Protein AF-A0A7V2CPE1-F1 (afdb_monomer_lite)

Radius of gyration: 18.02 Å; chains: 1; bounding box: 30×33×53 Å

Structure (mmCIF, N/CA/C/O backbone):
data_AF-A0A7V2CPE1-F1
#
_entry.id   AF-A0A7V2CPE1-F1
#
loop_
_atom_site.group_PDB
_atom_site.id
_atom_site.type_symbol
_atom_site.label_atom_id
_atom_site.label_alt_id
_atom_site.label_comp_id
_atom_site.label_asym_id
_atom_site.label_entity_id
_atom_site.label_seq_id
_atom_site.pdbx_PDB_ins_code
_atom_site.Cartn_x
_atom_site.Cartn_y
_atom_site.Cartn_z
_atom_site.occupancy
_atom_site.B_iso_or_equiv
_atom_site.auth_seq_id
_atom_site.auth_comp_id
_atom_site.auth_asym_id
_atom_site.auth_atom_id
_atom_site.pdbx_PDB_model_num
ATOM 1 N N . MET A 1 1 ? -6.717 19.844 36.623 1.00 53.56 1 MET A N 1
ATOM 2 C CA . MET A 1 1 ? -6.391 18.829 35.596 1.00 53.56 1 MET A CA 1
ATOM 3 C C . MET A 1 1 ? -7.693 18.404 34.937 1.00 53.56 1 MET A C 1
ATOM 5 O O . MET A 1 1 ? -8.600 18.034 35.679 1.00 53.56 1 MET A O 1
ATOM 9 N N . PRO A 1 2 ? -7.848 18.534 33.609 1.00 59.34 2 PRO A N 1
ATOM 10 C CA . PRO A 1 2 ? -9.069 18.107 32.932 1.00 59.34 2 PRO A CA 1
ATOM 11 C C . PRO A 1 2 ? -9.256 16.603 33.163 1.00 59.34 2 PRO A C 1
ATOM 13 O O . PRO A 1 2 ? -8.390 15.802 32.819 1.00 59.34 2 PRO A O 1
ATOM 16 N N . LYS A 1 3 ? -10.348 16.227 33.836 1.00 69.81 3 LYS A N 1
ATOM 17 C CA . LYS A 1 3 ? -10.706 14.823 34.050 1.00 69.81 3 LYS A CA 1
ATOM 18 C C . LYS A 1 3 ? -11.191 14.273 32.712 1.00 69.81 3 LYS A C 1
ATOM 20 O O . LYS A 1 3 ? -12.222 14.720 32.217 1.00 69.81 3 LYS A O 1
ATOM 25 N N . LEU A 1 4 ? -10.426 13.349 32.133 1.00 71.62 4 LEU A N 1
ATOM 26 C CA . LEU A 1 4 ? -10.844 12.577 30.963 1.00 71.62 4 LEU A CA 1
ATOM 27 C C . LEU A 1 4 ? -12.191 11.916 31.264 1.00 71.62 4 LEU A C 1
ATOM 29 O O . LEU A 1 4 ? -12.344 11.271 32.305 1.00 71.62 4 LEU A O 1
ATOM 33 N N . LYS A 1 5 ? -13.169 12.107 30.377 1.00 82.06 5 LYS A N 1
ATOM 34 C CA . LYS A 1 5 ? -14.468 11.448 30.498 1.00 82.06 5 LYS A CA 1
ATOM 35 C C . LYS A 1 5 ? -14.361 10.003 30.018 1.00 82.06 5 LYS A C 1
ATOM 37 O O . LYS A 1 5 ? -13.436 9.627 29.297 1.00 82.06 5 LYS A O 1
ATOM 42 N N . ILE A 1 6 ? -15.332 9.181 30.404 1.00 78.19 6 ILE A N 1
ATOM 43 C CA . ILE A 1 6 ? -15.430 7.788 29.946 1.00 78.19 6 ILE A CA 1
ATOM 44 C C . ILE A 1 6 ? -15.507 7.715 28.412 1.00 78.19 6 ILE A C 1
ATOM 46 O O . ILE A 1 6 ? -14.880 6.841 27.812 1.00 78.19 6 ILE A O 1
ATOM 50 N N . GLU A 1 7 ? -16.187 8.668 27.768 1.00 80.12 7 GLU A N 1
ATOM 51 C CA . GLU A 1 7 ? -16.220 8.759 26.303 1.00 80.12 7 GLU A CA 1
ATOM 52 C C . GLU A 1 7 ? -14.832 9.030 25.694 1.00 80.12 7 GLU A C 1
ATOM 54 O O . GLU A 1 7 ? -14.473 8.437 24.674 1.00 80.12 7 GLU A O 1
ATOM 59 N N . ASP A 1 8 ? -14.017 9.872 26.338 1.00 79.94 8 ASP A N 1
ATOM 60 C CA . ASP A 1 8 ? -12.665 10.190 25.866 1.00 79.94 8 ASP A CA 1
ATOM 61 C C . ASP A 1 8 ? -11.749 8.963 25.938 1.00 79.94 8 ASP A C 1
ATOM 63 O O . ASP A 1 8 ? -10.975 8.705 25.015 1.00 79.94 8 ASP A O 1
ATOM 67 N N . LEU A 1 9 ? -11.875 8.164 27.002 1.00 81.75 9 LEU A N 1
ATOM 68 C CA . LEU A 1 9 ? -11.142 6.907 27.172 1.00 81.75 9 LEU A CA 1
ATOM 69 C C . LEU A 1 9 ? -11.504 5.882 26.089 1.00 81.75 9 LEU A C 1
ATOM 71 O O . LEU A 1 9 ? -10.618 5.207 25.560 1.00 81.75 9 LEU A O 1
ATOM 75 N N . ALA A 1 10 ? -12.786 5.778 25.730 1.00 79.44 10 ALA A N 1
ATOM 76 C CA . ALA A 1 10 ? -13.237 4.891 24.660 1.00 79.44 10 ALA A CA 1
ATOM 77 C C . ALA A 1 10 ? -12.661 5.305 23.295 1.00 79.44 10 ALA A C 1
ATOM 79 O O . ALA A 1 10 ? -12.186 4.449 22.545 1.00 79.44 10 ALA A O 1
ATOM 80 N N . ARG A 1 11 ? -12.633 6.612 23.003 1.00 82.50 11 ARG A N 1
ATOM 81 C CA . ARG A 1 11 ? -12.042 7.154 21.771 1.00 82.50 11 ARG A CA 1
ATOM 82 C C . ARG A 1 11 ? -10.538 6.884 21.689 1.00 82.50 11 ARG A C 1
ATOM 84 O O . ARG A 1 11 ? -10.077 6.342 20.688 1.00 82.50 11 ARG A O 1
ATOM 91 N N . ILE A 1 12 ? -9.800 7.193 22.757 1.00 83.06 12 ILE A N 1
ATOM 92 C CA . ILE A 1 12 ? -8.343 6.989 22.831 1.00 83.06 12 ILE A CA 1
ATOM 93 C C . ILE A 1 12 ? -7.994 5.505 22.676 1.00 83.06 12 ILE A C 1
ATOM 95 O O . ILE A 1 12 ? -7.038 5.157 21.984 1.00 83.06 12 ILE A O 1
ATOM 99 N N . ARG A 1 13 ? -8.785 4.610 23.281 1.00 77.75 13 ARG A N 1
ATOM 100 C CA . ARG A 1 13 ? -8.599 3.160 23.148 1.00 77.75 13 ARG A CA 1
ATOM 101 C C . ARG A 1 13 ? -8.755 2.695 21.700 1.00 77.75 13 ARG A C 1
ATOM 103 O O . ARG A 1 13 ? -7.981 1.845 21.267 1.00 77.75 13 ARG A O 1
ATOM 110 N N . GLU A 1 14 ? -9.734 3.219 20.966 1.00 78.75 14 GLU A N 1
ATOM 111 C CA . GLU A 1 14 ? -9.943 2.842 19.564 1.00 78.75 14 GLU A CA 1
ATOM 112 C C . GLU A 1 14 ? -8.831 3.381 18.651 1.00 78.75 14 GLU A C 1
ATOM 114 O O . GLU A 1 14 ? -8.304 2.661 17.805 1.00 78.75 14 GLU A O 1
ATOM 119 N N . GLU A 1 15 ? -8.405 4.629 18.853 1.00 76.38 15 GLU A N 1
ATOM 120 C CA . GLU A 1 15 ? -7.271 5.195 18.112 1.00 76.38 15 GLU A CA 1
ATOM 121 C C . GLU A 1 15 ? -5.983 4.412 18.366 1.00 76.38 15 GLU A C 1
ATOM 123 O O . GLU A 1 15 ? -5.304 4.016 17.417 1.00 76.38 15 GLU A O 1
ATOM 128 N N . ALA A 1 16 ? -5.681 4.107 19.632 1.00 72.31 16 ALA A N 1
ATOM 129 C CA . ALA A 1 16 ? -4.527 3.293 19.990 1.00 72.31 16 ALA A CA 1
ATOM 130 C C . ALA A 1 16 ? -4.593 1.906 19.332 1.00 72.31 16 ALA A C 1
ATOM 132 O O . ALA A 1 16 ? -3.593 1.428 18.795 1.00 72.31 16 ALA A O 1
ATOM 133 N N . ARG A 1 17 ? -5.775 1.277 19.303 1.00 67.94 17 ARG A N 1
ATOM 134 C CA . ARG A 1 17 ? -5.969 -0.041 18.690 1.00 67.94 17 ARG A CA 1
ATOM 135 C C . ARG A 1 17 ? -5.751 -0.024 17.177 1.00 67.94 17 ARG A C 1
ATOM 137 O O . ARG A 1 17 ? -5.107 -0.938 16.667 1.00 67.94 17 ARG A O 1
ATOM 144 N N . ARG A 1 18 ? -6.213 1.010 16.467 1.00 65.50 18 ARG A N 1
ATOM 145 C CA . ARG A 1 18 ? -5.934 1.175 15.027 1.00 65.50 18 ARG A CA 1
ATOM 146 C C . ARG A 1 18 ? -4.456 1.378 14.742 1.00 65.50 18 ARG A C 1
ATOM 148 O O . ARG A 1 18 ? -3.925 0.792 13.805 1.00 65.50 18 ARG A O 1
ATOM 155 N N . VAL A 1 19 ? -3.776 2.193 15.548 1.00 61.22 19 VAL A N 1
ATOM 156 C CA . VAL A 1 19 ? -2.337 2.437 15.377 1.00 61.22 19 VAL A CA 1
ATOM 157 C C . VAL A 1 19 ? -1.536 1.150 15.599 1.00 61.22 19 VAL A C 1
ATOM 159 O O . VAL A 1 19 ? -0.595 0.880 14.854 1.00 61.22 19 VAL A O 1
ATOM 162 N N . VAL A 1 20 ? -1.927 0.329 16.579 1.00 59.47 20 VAL A N 1
ATOM 163 C CA . VAL A 1 20 ? -1.306 -0.981 16.832 1.00 59.47 20 VAL A CA 1
ATOM 164 C C . VAL A 1 20 ? -1.591 -1.965 15.693 1.00 59.47 20 VAL A C 1
ATOM 166 O O . VAL A 1 20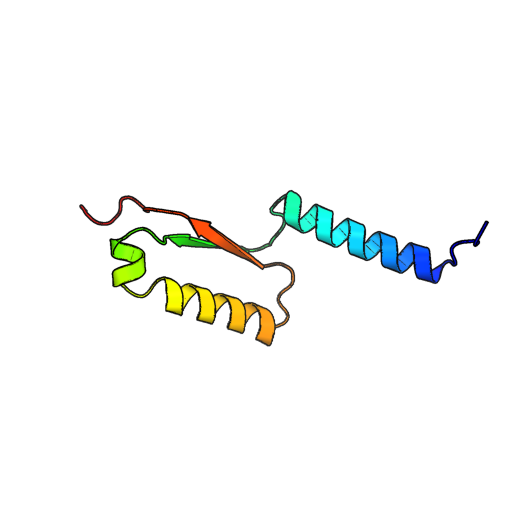 ? -0.649 -2.567 15.182 1.00 59.47 20 VAL A O 1
ATOM 169 N N . SER A 1 21 ? -2.835 -2.070 15.207 1.00 59.53 21 SER A N 1
ATOM 170 C CA . SER A 1 21 ? -3.168 -3.004 14.117 1.00 59.53 21 SER A CA 1
ATOM 171 C C . SER A 1 21 ? -2.450 -2.670 12.803 1.00 59.53 21 SER A C 1
ATOM 173 O O . SER A 1 21 ? -2.075 -3.573 12.056 1.00 59.53 21 SER A O 1
ATOM 175 N N . LEU A 1 22 ? -2.213 -1.381 12.533 1.00 59.41 22 LEU A N 1
ATOM 176 C CA . LEU A 1 22 ? -1.416 -0.921 11.393 1.00 59.41 22 LEU A CA 1
ATOM 177 C C . LEU A 1 22 ? 0.069 -1.299 11.528 1.00 59.41 22 LEU A C 1
ATOM 179 O O . LEU A 1 22 ? 0.702 -1.634 10.527 1.00 59.41 22 LEU A O 1
ATOM 183 N N . ARG A 1 23 ? 0.629 -1.263 12.747 1.00 56.62 23 ARG A N 1
ATOM 184 C CA . ARG A 1 23 ? 2.044 -1.584 13.020 1.00 56.62 23 ARG A CA 1
ATOM 185 C C . ARG A 1 23 ? 2.342 -3.080 12.999 1.00 56.62 23 ARG A C 1
ATOM 187 O O . ARG A 1 23 ? 3.404 -3.467 12.527 1.00 56.62 23 ARG A O 1
ATOM 194 N N . GLU A 1 24 ? 1.422 -3.911 13.474 1.00 59.34 24 GLU A N 1
ATOM 195 C CA . GLU A 1 24 ? 1.609 -5.370 13.518 1.00 59.34 24 GLU A CA 1
ATOM 196 C C . GLU A 1 24 ? 1.377 -6.054 12.163 1.00 59.34 24 GLU A C 1
ATOM 198 O O . GLU A 1 24 ? 1.558 -7.262 12.034 1.00 59.34 24 GLU A O 1
ATOM 203 N N . GLY A 1 25 ? 0.972 -5.307 11.129 1.00 58.59 25 GLY A N 1
ATOM 204 C CA . GLY A 1 25 ? 0.597 -5.908 9.852 1.00 58.59 25 GLY A CA 1
ATOM 205 C C . GLY A 1 25 ? -0.702 -6.718 9.936 1.00 58.59 25 GLY A C 1
ATOM 206 O O . GLY A 1 25 ? -0.965 -7.526 9.049 1.00 58.59 25 GLY A O 1
ATOM 207 N N . ALA A 1 26 ? -1.517 -6.493 10.973 1.00 62.09 26 ALA A N 1
ATOM 208 C CA . ALA A 1 26 ? -2.735 -7.236 11.300 1.00 62.09 26 ALA A CA 1
ATOM 209 C C . ALA A 1 26 ? -3.930 -6.876 10.391 1.00 62.09 26 ALA A C 1
ATOM 211 O O . ALA A 1 26 ? -5.071 -6.763 10.840 1.00 62.09 26 ALA A O 1
ATOM 212 N N . GLY A 1 27 ? -3.671 -6.670 9.100 1.00 69.25 27 GLY A N 1
ATOM 213 C CA . GLY A 1 27 ? -4.699 -6.675 8.070 1.00 69.25 27 GLY A CA 1
ATOM 214 C C . GLY A 1 27 ? -4.955 -8.110 7.626 1.00 69.25 27 GLY A C 1
ATOM 215 O O . GLY A 1 27 ? -4.012 -8.862 7.386 1.00 69.25 27 GLY A O 1
ATOM 216 N N . ARG A 1 28 ? -6.224 -8.493 7.468 1.00 83.69 28 ARG A N 1
ATOM 217 C CA . ARG A 1 28 ? -6.624 -9.784 6.884 1.00 83.69 28 ARG A CA 1
ATOM 218 C C . ARG A 1 28 ? -5.987 -10.007 5.511 1.00 83.69 28 ARG A C 1
ATOM 220 O O . ARG A 1 28 ? -5.726 -11.143 5.129 1.00 83.69 28 ARG A O 1
ATOM 227 N N . VAL A 1 29 ? -5.765 -8.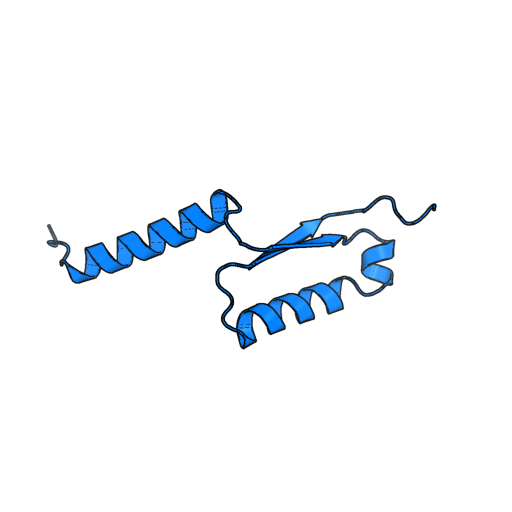930 4.757 1.00 86.25 29 VAL A N 1
ATOM 228 C CA . VAL A 1 29 ? -5.140 -8.967 3.432 1.00 86.25 29 VAL A CA 1
ATOM 229 C C . VAL A 1 29 ? -4.065 -7.892 3.342 1.00 86.25 29 VAL A C 1
ATOM 231 O O . VAL A 1 29 ? -4.298 -6.736 3.696 1.00 86.25 29 VAL A O 1
ATOM 234 N N . LYS A 1 30 ? -2.900 -8.258 2.803 1.00 89.19 30 LYS A N 1
ATOM 235 C CA . LYS A 1 30 ? -1.839 -7.320 2.432 1.00 89.19 30 LYS A CA 1
ATOM 236 C C . LYS A 1 30 ? -1.681 -7.294 0.916 1.00 89.19 30 LYS A C 1
ATOM 238 O O . LYS A 1 30 ? -1.341 -8.304 0.308 1.00 89.19 30 LYS A O 1
ATOM 243 N N . VAL A 1 31 ? -1.889 -6.129 0.316 1.00 90.31 31 VAL A N 1
ATOM 244 C CA . VAL A 1 31 ? -1.691 -5.877 -1.113 1.00 90.31 31 VAL A CA 1
ATOM 245 C C . VAL A 1 31 ? -0.398 -5.095 -1.284 1.00 90.31 31 VAL A C 1
ATOM 247 O O . VAL A 1 31 ? -0.259 -4.000 -0.747 1.00 90.31 31 VAL A O 1
ATOM 250 N N . THR A 1 32 ? 0.558 -5.660 -2.021 1.00 91.69 32 THR A N 1
ATOM 251 C CA . THR A 1 32 ? 1.831 -4.997 -2.331 1.00 91.69 32 THR A CA 1
ATOM 252 C C . THR A 1 32 ? 1.905 -4.714 -3.822 1.00 91.69 32 THR A C 1
ATOM 254 O O . THR A 1 32 ? 1.855 -5.641 -4.627 1.00 91.69 32 THR A O 1
ATOM 257 N N . VAL A 1 33 ? 2.043 -3.444 -4.197 1.00 92.06 33 VAL A N 1
ATOM 258 C CA . VAL A 1 33 ? 2.221 -3.037 -5.595 1.00 92.06 33 VAL A CA 1
ATOM 259 C C . VAL A 1 33 ? 3.704 -2.797 -5.855 1.00 92.06 33 VAL A C 1
ATOM 261 O O . VAL A 1 33 ? 4.325 -1.943 -5.222 1.00 92.06 33 VAL A O 1
ATOM 264 N N . HIS A 1 34 ? 4.283 -3.555 -6.785 1.00 92.75 34 HIS A N 1
ATOM 265 C CA . HIS A 1 34 ? 5.678 -3.389 -7.186 1.00 92.75 34 HIS A CA 1
ATOM 266 C C . HIS A 1 34 ? 5.815 -2.275 -8.227 1.00 92.75 34 HIS A C 1
ATOM 268 O O . HIS A 1 34 ? 5.367 -2.385 -9.366 1.00 92.75 34 HIS A O 1
ATOM 274 N N . MET A 1 35 ? 6.469 -1.201 -7.809 1.00 92.19 35 MET A N 1
ATOM 275 C CA . MET A 1 35 ? 6.626 0.072 -8.503 1.00 92.19 35 MET A CA 1
ATOM 276 C C . MET A 1 35 ? 8.041 0.235 -9.076 1.00 92.19 35 MET A C 1
ATOM 278 O O . MET A 1 35 ? 8.546 1.349 -9.190 1.00 92.19 35 MET A O 1
ATOM 282 N N . GLY A 1 36 ? 8.713 -0.864 -9.435 1.00 91.94 36 GLY A N 1
ATOM 283 C CA . GLY A 1 36 ? 9.942 -0.804 -10.234 1.00 91.94 36 GLY A CA 1
ATOM 284 C C . GLY A 1 36 ? 9.692 -0.176 -11.612 1.00 91.94 36 GLY A C 1
ATOM 285 O O . GLY A 1 36 ? 8.545 -0.010 -12.020 1.00 91.94 36 GLY A O 1
ATOM 286 N N . THR A 1 37 ? 10.747 0.128 -12.371 1.00 93.25 37 THR A N 1
ATOM 287 C CA . THR A 1 37 ? 10.643 0.818 -13.674 1.00 93.25 37 THR A CA 1
ATOM 288 C C . THR A 1 37 ? 9.639 0.153 -14.620 1.00 93.25 37 THR A C 1
ATOM 290 O O . THR A 1 37 ? 8.735 0.816 -15.124 1.00 93.25 37 THR A O 1
ATOM 293 N N . CYS A 1 38 ? 9.729 -1.172 -14.787 1.00 91.31 38 CYS A N 1
ATOM 294 C CA . CYS A 1 38 ? 8.778 -1.942 -15.59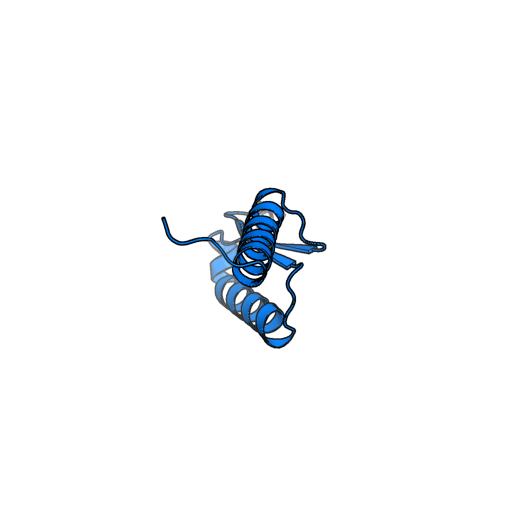4 1.00 91.31 38 CYS A CA 1
ATOM 295 C C . CYS A 1 38 ? 7.360 -1.926 -15.001 1.00 91.31 38 CYS A C 1
ATOM 297 O O . CYS A 1 38 ? 6.392 -1.819 -15.744 1.00 91.31 38 CYS A O 1
ATOM 299 N N . GLY A 1 39 ? 7.229 -1.985 -13.671 1.00 90.50 39 GLY A N 1
ATOM 300 C CA . GLY A 1 39 ? 5.936 -1.939 -12.981 1.00 90.50 39 GLY A CA 1
ATOM 301 C C . GLY A 1 39 ? 5.232 -0.593 -13.149 1.00 90.50 39 GLY A C 1
ATOM 302 O O . GLY A 1 39 ? 4.036 -0.547 -13.421 1.00 90.50 39 GLY A O 1
ATOM 303 N N . ILE A 1 40 ? 5.973 0.515 -13.080 1.00 93.69 40 ILE A N 1
ATOM 304 C CA . ILE A 1 40 ? 5.442 1.853 -13.361 1.00 93.69 40 ILE A CA 1
ATOM 305 C C . ILE A 1 40 ? 5.053 1.977 -14.836 1.00 93.69 40 ILE A C 1
ATOM 307 O O . ILE A 1 40 ? 3.960 2.469 -15.118 1.00 93.69 40 ILE A O 1
ATOM 311 N N . ALA A 1 41 ? 5.905 1.513 -15.756 1.00 92.50 41 ALA A N 1
ATOM 312 C CA . ALA A 1 41 ? 5.627 1.542 -17.191 1.00 92.50 41 ALA A CA 1
ATOM 313 C C . ALA A 1 41 ? 4.370 0.728 -17.556 1.00 92.50 41 ALA A C 1
ATOM 315 O O . ALA A 1 41 ? 3.562 1.179 -18.362 1.00 92.50 41 ALA A O 1
ATOM 316 N N . ALA A 1 42 ? 4.152 -0.413 -16.896 1.00 91.38 42 ALA A N 1
ATOM 317 C CA . ALA A 1 42 ? 2.959 -1.24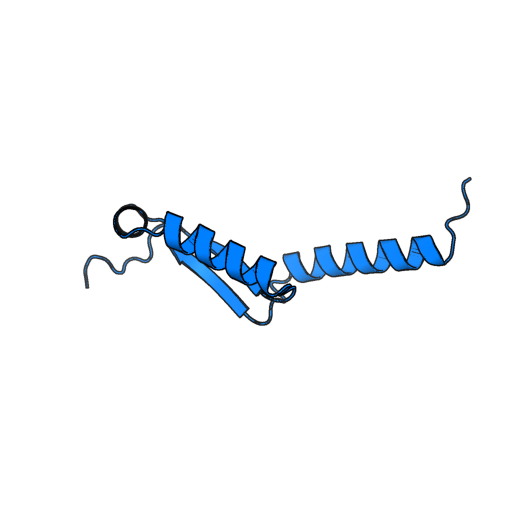7 -17.047 1.00 91.38 42 ALA A CA 1
ATOM 318 C C . ALA A 1 42 ? 1.696 -0.671 -16.371 1.00 91.38 42 ALA A C 1
ATOM 320 O O . ALA A 1 42 ? 0.618 -1.250 -16.483 1.00 91.38 42 ALA A O 1
ATOM 321 N N . GLY A 1 43 ? 1.798 0.467 -15.673 1.00 93.12 43 GLY A N 1
ATOM 322 C CA . GLY A 1 43 ? 0.653 1.143 -15.061 1.00 93.12 43 GLY A CA 1
ATOM 323 C C . GLY A 1 43 ? 0.474 0.916 -13.558 1.00 93.12 43 GLY A C 1
ATOM 324 O O . GLY A 1 43 ? -0.617 1.152 -13.043 1.00 93.12 43 GLY A O 1
ATOM 325 N N . GLY A 1 44 ? 1.521 0.532 -12.822 1.00 93.44 44 GLY A N 1
ATOM 326 C CA . GLY A 1 44 ? 1.470 0.301 -11.370 1.00 93.44 44 GLY A CA 1
ATOM 327 C C . GLY A 1 44 ? 0.876 1.462 -10.557 1.00 93.44 44 GLY A C 1
ATOM 328 O O . GLY A 1 44 ? 0.154 1.222 -9.593 1.00 93.44 44 GLY A O 1
ATOM 329 N N . ARG A 1 45 ? 1.070 2.721 -10.989 1.00 93.12 45 ARG A N 1
ATOM 330 C CA . ARG A 1 45 ? 0.416 3.899 -10.373 1.00 93.12 45 ARG A CA 1
ATOM 331 C C . ARG A 1 45 ? -1.110 3.832 -10.446 1.00 93.12 45 ARG A C 1
ATOM 333 O O . ARG A 1 45 ? -1.770 4.000 -9.428 1.00 93.12 45 ARG A O 1
ATOM 340 N N . LYS A 1 46 ? -1.657 3.506 -11.622 1.00 95.56 46 LYS A N 1
ATOM 341 C CA . LYS A 1 46 ? -3.108 3.380 -11.826 1.00 95.56 46 LYS A CA 1
ATOM 342 C C . LYS A 1 46 ? -3.689 2.250 -10.975 1.00 95.56 46 LYS A C 1
ATOM 344 O O . LYS A 1 46 ? -4.769 2.396 -10.416 1.00 95.56 46 LYS A O 1
ATOM 349 N N . ILE A 1 47 ? -2.959 1.137 -10.852 1.00 95.00 47 ILE A N 1
ATOM 350 C CA . ILE A 1 47 ? -3.344 0.016 -9.981 1.00 95.00 47 ILE A CA 1
ATOM 351 C C . ILE A 1 47 ? -3.376 0.465 -8.516 1.00 95.00 47 ILE A C 1
ATOM 353 O O . ILE A 1 47 ? -4.358 0.204 -7.830 1.00 95.00 47 ILE A O 1
ATOM 357 N N . MET A 1 48 ? -2.339 1.161 -8.042 1.00 93.44 48 MET A N 1
ATOM 358 C CA . MET A 1 48 ? -2.270 1.652 -6.662 1.00 93.44 48 MET A CA 1
ATOM 359 C C . MET A 1 48 ? -3.468 2.548 -6.320 1.00 93.44 48 MET A C 1
ATOM 361 O O . MET A 1 48 ? -4.140 2.322 -5.315 1.00 93.44 48 MET A O 1
ATOM 365 N N . GLU A 1 49 ? -3.774 3.519 -7.181 1.00 94.25 49 GLU A N 1
ATOM 366 C CA . GLU A 1 49 ? -4.923 4.419 -7.018 1.00 94.25 49 GLU A CA 1
ATOM 367 C C . GLU A 1 49 ? -6.253 3.655 -7.022 1.00 94.25 49 GLU A C 1
ATOM 369 O O . GLU A 1 49 ? -7.104 3.872 -6.159 1.00 94.25 49 GLU A O 1
ATOM 374 N N . ALA A 1 50 ? -6.427 2.715 -7.955 1.00 96.00 50 ALA A N 1
ATOM 375 C CA . ALA A 1 50 ? -7.641 1.912 -8.045 1.00 96.00 50 ALA A CA 1
ATOM 376 C C . ALA A 1 50 ? -7.856 1.031 -6.805 1.00 96.00 50 ALA A C 1
ATOM 378 O O . ALA A 1 50 ? -8.984 0.922 -6.322 1.00 96.00 50 ALA A O 1
ATOM 379 N N . VAL A 1 51 ? -6.789 0.425 -6.275 1.00 92.88 51 VAL A N 1
ATOM 380 C CA . VAL A 1 51 ? -6.845 -0.397 -5.060 1.00 92.88 51 VAL A CA 1
ATOM 381 C C . VAL A 1 51 ? -7.211 0.460 -3.850 1.00 92.88 51 VAL A C 1
ATOM 383 O O . VAL A 1 51 ? -8.121 0.087 -3.113 1.00 92.88 51 VAL A O 1
ATOM 386 N N . LEU A 1 52 ? -6.564 1.616 -3.667 1.00 91.00 52 LEU A N 1
ATOM 387 C CA . LEU A 1 52 ? -6.884 2.536 -2.570 1.00 91.00 52 LEU A CA 1
ATOM 388 C C . LEU A 1 52 ? -8.344 2.998 -2.629 1.00 91.00 52 LEU A C 1
ATOM 390 O O . LEU A 1 52 ? -9.053 2.893 -1.630 1.00 91.00 52 LEU A O 1
ATOM 394 N N . ARG A 1 53 ? -8.821 3.403 -3.813 1.00 93.69 53 ARG A N 1
ATOM 395 C CA . ARG A 1 53 ? -10.217 3.809 -4.017 1.00 93.69 53 ARG A CA 1
ATOM 396 C C . ARG A 1 53 ? -11.197 2.694 -3.657 1.00 93.69 53 ARG A C 1
ATOM 398 O O . ARG A 1 53 ? -12.188 2.949 -2.990 1.00 93.69 53 ARG A O 1
ATOM 405 N N . GLN A 1 54 ? -10.934 1.451 -4.067 1.00 94.38 54 GLN A N 1
ATOM 406 C CA . GLN A 1 54 ? -11.811 0.322 -3.732 1.00 94.38 54 GLN A CA 1
ATOM 407 C C . GLN A 1 54 ? -11.817 -0.006 -2.236 1.00 94.38 54 GLN A C 1
ATOM 409 O O . GLN A 1 54 ? -12.857 -0.389 -1.703 1.00 94.38 54 GLN A O 1
ATOM 414 N N . VAL A 1 55 ? -10.671 0.122 -1.562 1.00 90.00 55 VAL A N 1
ATOM 415 C CA . VAL A 1 55 ? -10.568 -0.065 -0.107 1.00 90.00 55 VAL A CA 1
ATOM 416 C C . VAL A 1 55 ? -11.399 0.989 0.623 1.00 90.00 55 VAL A C 1
ATOM 418 O O . VAL A 1 55 ? -12.151 0.643 1.534 1.00 90.00 55 VAL A O 1
ATOM 421 N N . GLU A 1 56 ? -11.321 2.242 0.177 1.00 87.44 56 GLU A N 1
ATOM 422 C CA . GLU A 1 56 ? -12.083 3.360 0.733 1.00 87.44 56 GLU A CA 1
ATOM 423 C C . GLU A 1 56 ? -13.590 3.244 0.453 1.00 87.44 56 GLU A C 1
ATOM 425 O O . GLU A 1 56 ? -14.382 3.268 1.392 1.00 87.44 56 GLU A O 1
ATOM 430 N N . GLU A 1 57 ? -13.994 3.015 -0.803 1.00 93.62 57 GLU A N 1
ATOM 431 C CA . GLU A 1 57 ? -15.403 2.859 -1.212 1.00 93.62 57 GLU A CA 1
ATOM 432 C C . GLU A 1 57 ? -16.117 1.727 -0.462 1.00 93.62 57 GLU A C 1
ATOM 434 O O . GLU A 1 57 ? -17.312 1.808 -0.183 1.00 93.62 57 GLU A O 1
ATOM 439 N N . ARG A 1 58 ? -15.389 0.659 -0.125 1.00 91.50 58 ARG A N 1
ATOM 440 C CA . ARG A 1 58 ? -15.923 -0.501 0.604 1.00 91.50 58 ARG A CA 1
ATOM 441 C C . ARG A 1 58 ? -15.753 -0.384 2.119 1.00 91.50 58 ARG A C 1
ATOM 443 O O . ARG A 1 58 ? -16.170 -1.290 2.838 1.00 91.50 58 ARG A O 1
ATOM 450 N N . GLY A 1 59 ? -15.124 0.686 2.610 1.00 86.19 59 GLY A N 1
ATOM 451 C CA . GLY A 1 59 ? -14.867 0.904 4.032 1.00 86.19 59 GLY A CA 1
ATOM 452 C C . GLY A 1 59 ? -14.032 -0.204 4.681 1.00 86.19 59 GLY A C 1
ATOM 453 O O . GLY A 1 59 ? -14.233 -0.511 5.860 1.00 86.19 59 GLY A O 1
ATOM 454 N N . LEU A 1 60 ? -13.129 -0.837 3.924 1.00 85.12 60 LEU A N 1
ATOM 455 C CA . LEU A 1 60 ? -12.319 -1.955 4.407 1.00 85.12 60 LEU A CA 1
ATOM 456 C C . LEU A 1 60 ? -11.241 -1.436 5.360 1.00 85.12 60 LEU A C 1
ATOM 458 O O . LEU A 1 60 ? -10.326 -0.721 4.962 1.00 85.12 60 LEU A O 1
ATOM 462 N N . LYS A 1 61 ? -11.344 -1.815 6.634 1.00 80.94 61 LYS A N 1
ATOM 463 C CA . LYS A 1 61 ? -10.405 -1.397 7.692 1.00 80.94 61 LYS A CA 1
ATOM 464 C C . LYS A 1 61 ? -9.300 -2.421 7.957 1.00 80.94 61 LYS A C 1
ATOM 466 O O . LYS A 1 61 ? -8.393 -2.154 8.734 1.00 80.94 61 LYS A O 1
ATOM 471 N N . ASP A 1 62 ? -9.393 -3.588 7.330 1.00 84.69 62 ASP A N 1
ATOM 472 C CA . ASP A 1 62 ? -8.538 -4.756 7.542 1.00 84.69 62 ASP A CA 1
ATOM 473 C C . ASP A 1 62 ? -7.665 -5.086 6.318 1.00 84.69 62 ASP A C 1
ATOM 475 O O . ASP A 1 62 ? -7.174 -6.207 6.188 1.00 84.69 62 ASP A O 1
ATOM 479 N N . VAL A 1 63 ? -7.465 -4.125 5.412 1.00 86.12 63 VAL A N 1
ATOM 480 C CA . VAL A 1 63 ? -6.615 -4.279 4.226 1.00 86.12 63 VAL A CA 1
ATOM 481 C C . VAL A 1 63 ? -5.436 -3.325 4.313 1.00 86.12 63 VAL A C 1
ATOM 483 O O . VAL A 1 63 ? -5.605 -2.118 4.461 1.00 86.12 63 VAL A O 1
ATOM 486 N N . ILE A 1 64 ? -4.230 -3.870 4.181 1.00 88.00 64 ILE A N 1
ATOM 487 C CA . ILE A 1 64 ? -2.995 -3.091 4.139 1.00 88.00 64 ILE A CA 1
ATOM 488 C C . ILE A 1 64 ? -2.559 -2.977 2.687 1.00 88.00 64 ILE A C 1
ATOM 490 O O . ILE A 1 64 ? -2.228 -3.981 2.059 1.00 88.00 64 ILE A O 1
ATOM 494 N N . VAL A 1 65 ? -2.525 -1.755 2.163 1.00 89.69 65 VAL A N 1
ATOM 495 C CA . VAL A 1 65 ? -2.003 -1.463 0.825 1.00 89.69 65 VAL A CA 1
ATOM 496 C C . VAL A 1 65 ? -0.619 -0.846 0.976 1.00 89.69 65 VAL A C 1
ATOM 498 O O . VAL A 1 65 ? -0.445 0.142 1.685 1.00 89.69 65 VAL A O 1
ATOM 501 N N . THR A 1 66 ? 0.383 -1.439 0.339 1.00 91.19 66 THR A N 1
ATOM 502 C CA . THR A 1 66 ? 1.771 -0.977 0.407 1.00 91.19 66 THR A CA 1
ATOM 503 C C . THR A 1 66 ? 2.434 -1.025 -0.963 1.00 91.19 66 THR A C 1
ATOM 505 O O . THR A 1 66 ? 1.977 -1.717 -1.875 1.00 91.19 66 THR A O 1
ATOM 508 N N . THR A 1 67 ? 3.519 -0.277 -1.120 1.00 90.19 67 THR A N 1
ATOM 509 C CA . THR A 1 67 ? 4.325 -0.252 -2.338 1.00 90.19 67 THR A CA 1
ATOM 510 C C . THR A 1 67 ? 5.688 -0.878 -2.079 1.00 90.19 67 THR A C 1
ATOM 512 O O . THR A 1 67 ? 6.239 -0.809 -0.982 1.00 90.19 67 THR A O 1
ATOM 515 N N . SER A 1 68 ? 6.236 -1.514 -3.107 1.00 90.81 68 SER A N 1
ATOM 516 C CA . SER A 1 68 ? 7.600 -2.041 -3.127 1.00 90.81 68 SER A CA 1
ATOM 517 C C . SER A 1 68 ? 8.286 -1.623 -4.427 1.00 90.81 68 SER A C 1
ATOM 519 O O . SER A 1 68 ? 7.637 -1.103 -5.330 1.00 90.81 68 SER A O 1
ATOM 521 N N . GLY A 1 69 ? 9.598 -1.818 -4.530 1.00 90.38 69 GLY A N 1
ATOM 522 C CA . GLY A 1 69 ? 10.378 -1.519 -5.731 1.00 90.38 69 GLY A CA 1
ATOM 523 C C . GLY A 1 69 ? 10.199 -2.569 -6.834 1.00 90.38 69 GLY A C 1
ATOM 524 O O . GLY A 1 69 ? 9.089 -2.894 -7.254 1.00 90.38 69 GLY A O 1
ATOM 525 N N . CYS A 1 70 ? 11.308 -3.109 -7.338 1.00 91.62 70 CYS A N 1
ATOM 526 C CA . CYS A 1 70 ? 11.283 -4.168 -8.348 1.00 91.62 70 CYS A CA 1
ATOM 527 C C . CYS A 1 70 ? 10.826 -5.512 -7.750 1.00 91.62 70 CYS A C 1
ATOM 529 O O . CYS A 1 70 ? 11.183 -5.841 -6.623 1.00 91.62 70 CYS A O 1
ATOM 531 N N . ALA A 1 71 ? 10.062 -6.294 -8.518 1.00 89.12 71 ALA A N 1
ATOM 532 C CA . ALA A 1 71 ? 9.675 -7.665 -8.162 1.00 89.12 71 ALA A CA 1
ATOM 533 C C . ALA A 1 71 ? 10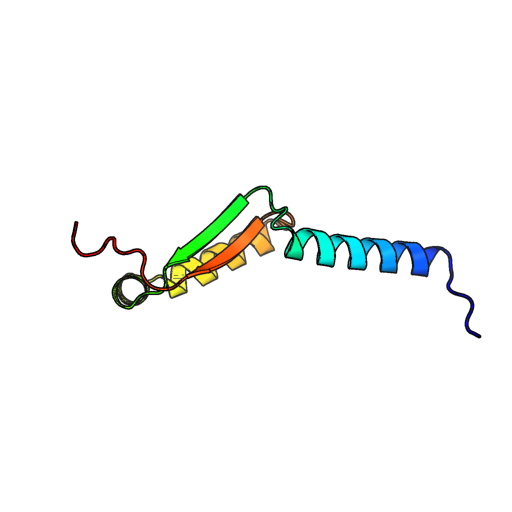.654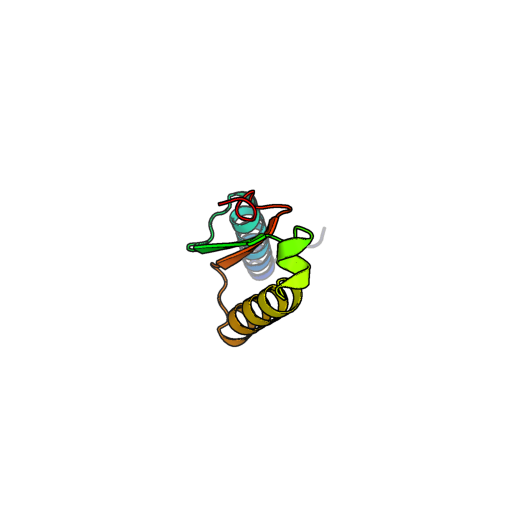 -8.734 -8.688 1.00 89.12 71 ALA A C 1
ATOM 535 O O . ALA A 1 71 ? 10.525 -9.902 -8.342 1.00 89.12 71 ALA A O 1
ATOM 536 N N . GLY A 1 72 ? 11.591 -8.362 -9.570 1.00 88.31 72 GLY A N 1
ATOM 537 C CA . GLY A 1 72 ? 12.500 -9.312 -10.225 1.00 88.31 72 GLY A CA 1
ATOM 538 C C . GLY A 1 72 ? 11.824 -10.236 -11.248 1.00 88.31 72 GLY A C 1
ATOM 539 O O . GLY A 1 72 ? 12.371 -11.279 -11.583 1.00 88.31 72 GLY A O 1
ATOM 540 N N . LEU A 1 73 ? 10.634 -9.874 -11.738 1.00 83.38 73 LEU A N 1
ATOM 541 C CA . LEU A 1 73 ? 9.822 -10.709 -12.638 1.00 83.38 73 LEU A CA 1
ATOM 542 C C . LEU A 1 73 ? 9.994 -10.372 -14.127 1.00 83.38 73 LEU A C 1
ATOM 544 O O . LEU A 1 73 ? 9.382 -11.014 -14.968 1.00 83.38 73 LEU A O 1
ATOM 548 N N . CYS A 1 74 ? 10.801 -9.365 -14.461 1.00 77.00 74 CYS A N 1
ATOM 549 C CA . CYS A 1 74 ? 10.902 -8.830 -15.822 1.00 77.00 74 CYS A CA 1
ATOM 550 C C . CYS A 1 74 ? 11.817 -9.643 -16.755 1.00 77.00 74 CYS A C 1
ATOM 552 O O . CYS A 1 74 ? 11.852 -9.369 -17.947 1.00 77.00 74 CYS A O 1
ATOM 554 N N . SER A 1 75 ? 12.590 -10.587 -16.215 1.00 66.81 75 SER A N 1
ATOM 555 C CA . SER A 1 75 ? 13.562 -11.410 -16.950 1.00 66.81 75 SER A CA 1
ATOM 556 C C . SER A 1 75 ? 13.232 -12.904 -16.878 1.00 66.81 75 SER A C 1
ATOM 558 O O . SER A 1 75 ? 14.138 -13.737 -16.901 1.00 66.81 75 SER A O 1
ATOM 560 N N . ARG A 1 76 ? 11.953 -13.232 -16.692 1.00 56.16 76 ARG A N 1
ATOM 561 C CA . ARG A 1 76 ? 11.427 -14.595 -16.764 1.00 56.16 76 ARG A CA 1
ATOM 562 C C . ARG A 1 76 ? 10.631 -14.780 -18.040 1.00 56.16 76 ARG A C 1
ATOM 564 O O . ARG A 1 76 ? 9.985 -13.795 -18.455 1.00 56.16 76 ARG A O 1
#

Sequence (76 aa):
MPKLKIEDLARIREEARRVVSLREGAGRVKVTVHMGTCGIAAGGRKIMEAVLRQVEERGLKDVIVTTSGCAGLCSR

pLDDT: mean 82.27, std 12.19, range [53.56, 96.0]

Foldseek 3Di:
DPDQDPVNVVVVVVVVVLVVCLVVLQAPEEAEQAPAPVSVVVPSVVVLVVVVVVCVVVVPSRYHYYYHYDPPPPPD

Secondary structure (DSSP, 8-state):
-----HHHHHHHHHHHHHHHHHHTT--SEEEEEE-SHHHHHTTHHHHHHHHHHHHHHTT-SSEEEEEES--S-TT-